Protein AF-A0A9E5GKM2-F1 (afdb_monomer_lite)

Sequence (71 aa):
VTVEDNGIGRQAAMKLASGDEGEKRSAATDILARRLAALSQETGKPHTVSTVDLDEGTMVTLVLPLHREWD

pLDDT: mean 78.79, std 12.15, range [39.97, 92.19]

Structure (mmCIF, N/CA/C/O backbone):
data_AF-A0A9E5GKM2-F1
#
_entry.id   AF-A0A9E5GKM2-F1
#
loop_
_atom_site.group_PDB
_atom_site.id
_atom_site.type_symbol
_atom_site.label_atom_id
_atom_site.label_alt_id
_atom_site.label_comp_id
_atom_site.label_asym_id
_atom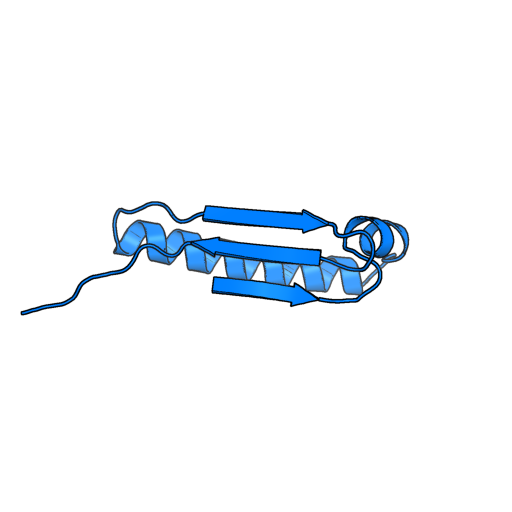_site.label_entity_id
_atom_site.label_seq_id
_atom_site.pdbx_PDB_ins_code
_atom_site.Cartn_x
_atom_site.Cartn_y
_atom_site.Cartn_z
_atom_site.occupancy
_atom_site.B_iso_or_equiv
_atom_site.auth_seq_id
_atom_site.auth_comp_id
_atom_site.auth_asym_id
_atom_site.auth_atom_id
_atom_site.pdbx_PDB_model_num
ATOM 1 N N . VAL A 1 1 ? -10.374 3.102 -0.495 1.00 86.25 1 VAL A N 1
ATOM 2 C CA . VAL A 1 1 ? -9.673 4.133 -1.293 1.00 86.25 1 VAL A CA 1
ATOM 3 C C . VAL A 1 1 ? -8.779 3.411 -2.276 1.00 86.25 1 VAL A C 1
ATOM 5 O O . VAL A 1 1 ? -8.097 2.485 -1.854 1.00 86.25 1 VAL A O 1
ATOM 8 N N . THR A 1 2 ? -8.800 3.805 -3.544 1.00 85.81 2 THR A N 1
ATOM 9 C CA . THR A 1 2 ? -7.936 3.232 -4.582 1.00 85.81 2 THR A CA 1
ATOM 10 C C . THR A 1 2 ? -7.174 4.367 -5.239 1.00 85.81 2 THR A C 1
ATOM 12 O O . THR A 1 2 ? -7.764 5.407 -5.526 1.00 85.81 2 THR A O 1
ATOM 15 N N . VAL A 1 3 ? -5.870 4.182 -5.413 1.00 87.62 3 VAL A N 1
ATOM 16 C CA . VAL A 1 3 ? -4.979 5.128 -6.085 1.00 87.62 3 VAL A CA 1
ATOM 17 C C . VAL A 1 3 ? -4.262 4.375 -7.189 1.00 87.62 3 VAL A C 1
ATOM 19 O O . VAL A 1 3 ? -3.740 3.288 -6.948 1.00 87.62 3 VAL A O 1
ATOM 22 N N . GLU A 1 4 ? -4.246 4.955 -8.379 1.00 88.44 4 GLU A N 1
ATOM 23 C CA . GLU A 1 4 ? -3.534 4.438 -9.539 1.00 88.44 4 GLU A CA 1
ATOM 24 C C . GLU A 1 4 ? -2.481 5.460 -9.961 1.00 88.44 4 GLU A C 1
ATOM 26 O O . GLU A 1 4 ? -2.740 6.664 -9.967 1.00 88.44 4 GLU A O 1
ATOM 31 N N . ASP A 1 5 ? -1.292 4.962 -10.267 1.00 85.75 5 ASP A N 1
ATOM 32 C CA . ASP A 1 5 ? -0.204 5.708 -10.882 1.00 85.75 5 ASP A CA 1
ATOM 33 C C . ASP A 1 5 ? 0.146 5.040 -12.211 1.00 85.75 5 ASP A C 1
ATOM 35 O O . ASP A 1 5 ? 0.162 3.812 -12.281 1.00 85.75 5 ASP A O 1
ATOM 39 N N . ASN A 1 6 ? 0.444 5.842 -13.232 1.00 85.19 6 ASN A N 1
ATOM 40 C CA . ASN A 1 6 ? 0.802 5.402 -14.584 1.00 85.19 6 ASN A CA 1
ATOM 41 C C . ASN A 1 6 ? 2.320 5.468 -14.842 1.00 85.19 6 ASN A C 1
ATOM 43 O O . ASN A 1 6 ? 2.761 5.584 -15.985 1.00 85.19 6 ASN A O 1
ATOM 47 N N . GLY A 1 7 ? 3.131 5.463 -13.781 1.00 79.25 7 GLY A N 1
ATOM 48 C CA . GLY A 1 7 ? 4.582 5.437 -13.879 1.00 79.25 7 GLY A CA 1
ATOM 49 C C . GLY A 1 7 ? 5.124 4.092 -14.369 1.00 79.25 7 GLY A C 1
ATOM 50 O O . GLY A 1 7 ? 4.413 3.212 -14.830 1.00 79.25 7 GLY A O 1
ATOM 51 N N . ILE A 1 8 ? 6.428 3.880 -14.216 1.00 76.38 8 ILE A N 1
ATOM 52 C CA . ILE A 1 8 ? 7.110 2.657 -14.684 1.00 76.38 8 ILE A CA 1
ATOM 53 C C . ILE A 1 8 ? 6.790 1.388 -13.863 1.00 76.38 8 ILE A C 1
ATOM 55 O O . ILE A 1 8 ? 7.333 0.321 -14.133 1.00 76.38 8 ILE A O 1
ATOM 59 N N . GLY A 1 9 ? 5.950 1.499 -12.832 1.00 71.06 9 GLY A N 1
ATOM 60 C CA . GLY A 1 9 ? 5.644 0.418 -11.896 1.00 71.06 9 GLY A CA 1
ATOM 61 C C . GLY A 1 9 ? 6.702 0.236 -10.806 1.00 71.06 9 GLY A C 1
ATOM 62 O O . GLY A 1 9 ? 7.873 0.611 -10.945 1.00 71.06 9 GLY A O 1
ATOM 63 N N . ARG A 1 10 ? 6.298 -0.333 -9.665 1.00 73.12 10 ARG A N 1
ATOM 64 C CA . ARG A 1 10 ? 7.139 -0.358 -8.459 1.00 73.12 10 ARG A CA 1
ATOM 65 C C . ARG A 1 10 ? 8.312 -1.316 -8.602 1.00 73.12 10 ARG A C 1
ATOM 67 O O . ARG A 1 10 ? 9.401 -0.999 -8.134 1.00 73.12 10 ARG A O 1
ATOM 74 N N . GLN A 1 11 ? 8.117 -2.451 -9.271 1.00 72.62 11 GLN A N 1
ATOM 75 C CA . GLN A 1 11 ? 9.190 -3.419 -9.530 1.00 72.62 11 GLN A CA 1
ATOM 76 C C . GLN A 1 11 ? 10.301 -2.834 -10.412 1.00 72.62 11 GLN A C 1
ATOM 78 O O . GLN A 1 11 ? 11.485 -2.997 -10.110 1.00 72.62 11 GLN A O 1
ATOM 83 N N . ALA A 1 12 ? 9.943 -2.116 -11.480 1.00 72.25 12 ALA A N 1
ATOM 84 C CA . ALA A 1 12 ? 10.926 -1.449 -12.330 1.00 72.25 12 ALA A CA 1
ATOM 85 C C . ALA A 1 12 ? 11.589 -0.279 -11.590 1.00 72.25 12 ALA A C 1
ATOM 87 O O . ALA A 1 12 ? 12.814 -0.150 -11.612 1.00 72.25 12 ALA A O 1
ATOM 88 N N . ALA A 1 13 ? 10.804 0.510 -10.847 1.00 73.31 13 ALA A N 1
ATOM 89 C CA . ALA A 1 13 ? 11.324 1.590 -10.017 1.00 73.31 13 ALA A CA 1
ATOM 90 C C . ALA A 1 13 ? 12.276 1.089 -8.920 1.00 73.31 13 ALA A C 1
ATOM 92 O O . ALA A 1 13 ? 13.247 1.767 -8.615 1.00 73.31 13 ALA A O 1
ATOM 93 N N . MET A 1 14 ? 12.048 -0.091 -8.335 1.00 71.19 14 MET A N 1
ATOM 94 C CA . MET A 1 14 ? 12.959 -0.704 -7.357 1.00 71.19 14 MET A CA 1
ATOM 95 C C . MET A 1 14 ? 14.303 -1.097 -7.972 1.00 71.19 14 MET A C 1
ATOM 97 O O . MET A 1 14 ? 15.328 -0.964 -7.315 1.00 71.19 14 MET A O 1
ATOM 101 N N . LYS A 1 15 ? 14.314 -1.553 -9.229 1.00 71.19 15 LYS A N 1
ATOM 102 C CA . LYS A 1 15 ? 15.554 -1.900 -9.941 1.00 71.19 15 LYS A CA 1
ATOM 103 C C . LYS A 1 15 ? 16.365 -0.669 -10.355 1.00 71.19 15 LYS A C 1
ATOM 105 O O . LYS A 1 15 ? 17.576 -0.776 -10.505 1.00 71.19 15 LYS A O 1
ATOM 110 N N . LEU A 1 16 ? 15.700 0.472 -10.550 1.00 65.00 16 LEU A N 1
ATOM 111 C CA . LEU A 1 16 ? 16.314 1.739 -10.965 1.00 65.00 16 LEU A CA 1
ATOM 112 C C . LEU A 1 16 ? 16.692 2.645 -9.784 1.00 65.00 16 LEU A C 1
ATOM 114 O O . LEU A 1 16 ? 17.614 3.451 -9.896 1.00 65.00 16 LEU A O 1
ATOM 118 N N . ALA A 1 17 ? 15.996 2.517 -8.654 1.00 62.16 17 ALA A N 1
ATOM 119 C CA . ALA A 1 17 ? 16.233 3.318 -7.461 1.00 62.16 17 ALA A CA 1
ATOM 120 C C . ALA A 1 17 ? 17.478 2.828 -6.704 1.00 62.16 17 ALA A C 1
ATOM 122 O O . ALA A 1 17 ? 17.393 2.099 -5.718 1.00 62.16 17 ALA A O 1
ATOM 123 N N . SER A 1 18 ? 18.648 3.268 -7.155 1.00 53.28 18 SER A N 1
ATOM 124 C CA . SER A 1 18 ? 19.892 3.234 -6.380 1.00 53.28 18 SER A CA 1
ATOM 125 C C . SER A 1 18 ? 20.040 4.552 -5.604 1.00 53.28 18 SER A C 1
ATOM 127 O O . SER A 1 18 ? 20.305 5.586 -6.211 1.00 53.28 18 SER A O 1
ATOM 129 N N . GLY A 1 19 ? 19.868 4.533 -4.273 1.00 65.00 19 GLY A N 1
ATOM 130 C CA . GLY A 1 19 ? 20.146 5.677 -3.382 1.00 65.00 19 GLY A CA 1
ATOM 131 C C . GLY A 1 19 ? 18.933 6.274 -2.642 1.00 65.00 19 GLY A C 1
ATOM 132 O O . GLY A 1 19 ? 18.025 5.553 -2.233 1.00 65.00 19 GLY A O 1
ATOM 133 N N . ASP A 1 20 ? 18.944 7.603 -2.467 1.00 57.94 20 ASP A N 1
ATOM 134 C CA . ASP A 1 20 ? 18.053 8.429 -1.616 1.00 57.94 20 ASP A CA 1
ATOM 135 C C . ASP A 1 20 ? 16.540 8.247 -1.888 1.00 57.94 20 ASP A C 1
ATOM 137 O O . ASP A 1 20 ? 15.718 8.280 -0.972 1.00 57.94 20 ASP A O 1
ATOM 141 N N . GLU A 1 21 ? 16.139 7.957 -3.132 1.00 59.34 21 GLU A N 1
ATOM 142 C CA . GLU A 1 21 ? 14.731 7.666 -3.449 1.00 59.34 21 GLU A CA 1
ATOM 143 C C . GLU A 1 21 ? 14.212 6.372 -2.801 1.00 59.34 21 GLU A C 1
ATOM 145 O O . GLU A 1 21 ? 13.038 6.290 -2.430 1.00 59.34 21 GLU A O 1
ATOM 150 N N . GLY A 1 22 ? 15.074 5.367 -2.623 1.00 61.72 22 GLY A N 1
ATOM 151 C CA . GLY A 1 22 ? 14.728 4.144 -1.898 1.00 61.72 22 GLY A CA 1
ATOM 152 C C . GLY A 1 22 ? 14.533 4.397 -0.399 1.00 61.72 22 GLY A C 1
ATOM 153 O O . GLY A 1 22 ? 13.604 3.856 0.208 1.00 61.72 22 GLY A O 1
ATOM 154 N N . GLU A 1 23 ? 15.351 5.274 0.186 1.00 60.44 23 GLU A N 1
ATOM 155 C CA . GLU A 1 23 ? 15.294 5.644 1.606 1.00 60.44 23 GLU A CA 1
ATOM 156 C C . GLU A 1 23 ? 14.044 6.482 1.921 1.00 60.44 23 GLU A C 1
ATOM 158 O O . GLU A 1 23 ? 13.272 6.148 2.823 1.00 60.44 23 GLU A O 1
ATOM 163 N N . LYS A 1 24 ? 13.751 7.502 1.104 1.00 62.00 24 LYS A N 1
ATOM 164 C CA . LYS A 1 24 ? 12.534 8.325 1.231 1.00 62.00 24 LYS A CA 1
ATOM 165 C C . LYS A 1 24 ? 11.252 7.507 1.068 1.00 62.00 24 LYS A C 1
ATOM 167 O O . LYS A 1 24 ? 10.291 7.704 1.816 1.00 62.00 24 LYS A O 1
ATOM 172 N N . ARG A 1 25 ? 11.234 6.557 0.124 1.00 65.56 25 ARG A N 1
ATOM 173 C CA . ARG A 1 25 ? 10.104 5.631 -0.071 1.00 65.56 25 ARG A CA 1
ATOM 174 C C . ARG A 1 25 ? 9.912 4.719 1.141 1.00 65.56 25 ARG A C 1
ATOM 176 O O . ARG A 1 25 ? 8.768 4.468 1.529 1.00 65.56 25 ARG A O 1
ATOM 183 N N . SER A 1 26 ? 11.005 4.280 1.763 1.00 72.25 26 SER A N 1
ATOM 184 C CA . SER A 1 26 ? 10.970 3.498 3.005 1.00 72.25 26 SER A CA 1
ATOM 185 C C . SER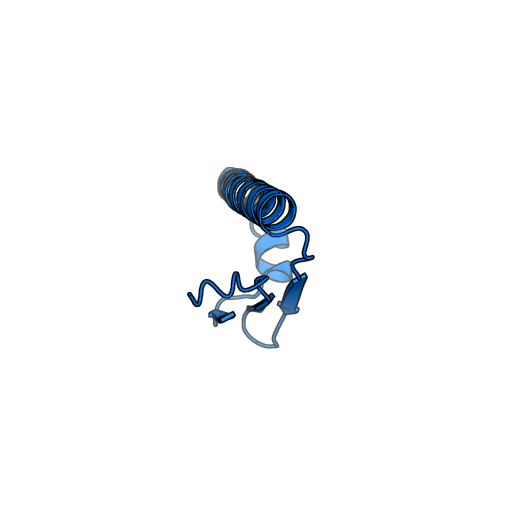 A 1 26 ? 10.350 4.308 4.147 1.00 72.25 26 SER A C 1
ATOM 187 O O . SER A 1 26 ? 9.391 3.852 4.761 1.00 72.25 26 SER A O 1
ATOM 189 N N . ALA A 1 27 ? 10.767 5.564 4.336 1.00 82.38 27 ALA A N 1
ATOM 190 C CA . ALA A 1 27 ? 10.210 6.432 5.376 1.00 82.38 27 ALA A CA 1
ATOM 191 C C . ALA A 1 27 ? 8.706 6.720 5.192 1.00 82.38 27 ALA A C 1
ATOM 193 O O . ALA A 1 27 ? 7.935 6.668 6.152 1.00 82.38 27 ALA A O 1
ATOM 194 N N . ALA A 1 28 ? 8.258 6.998 3.962 1.00 82.25 28 ALA A N 1
ATOM 195 C CA . ALA A 1 28 ? 6.838 7.221 3.680 1.00 82.25 28 ALA A CA 1
ATOM 196 C C . ALA A 1 28 ? 5.993 5.958 3.932 1.00 82.25 28 ALA A C 1
ATOM 198 O O . ALA A 1 28 ? 4.902 6.042 4.505 1.00 82.25 28 ALA A O 1
ATOM 199 N N . THR A 1 29 ? 6.518 4.790 3.550 1.00 84.94 29 THR A N 1
ATOM 200 C CA . THR A 1 29 ? 5.875 3.490 3.795 1.00 84.94 29 THR A CA 1
ATOM 201 C C . THR A 1 29 ? 5.781 3.201 5.294 1.00 84.94 29 THR A C 1
ATOM 203 O O . THR A 1 29 ? 4.7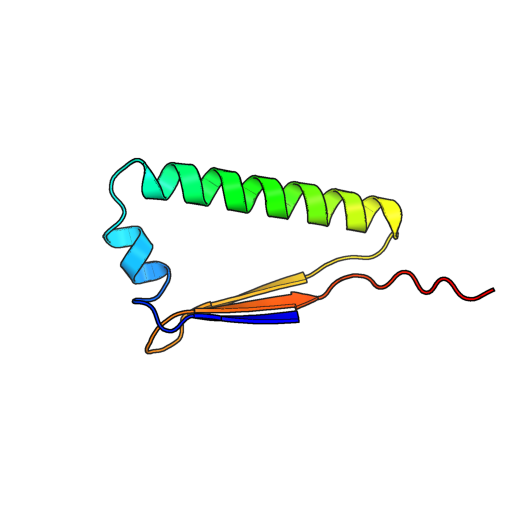18 2.805 5.773 1.00 84.94 29 THR A O 1
ATOM 206 N N . ASP A 1 30 ? 6.837 3.495 6.054 1.00 88.25 30 ASP A N 1
ATOM 207 C CA . ASP A 1 30 ? 6.862 3.339 7.511 1.00 88.25 30 ASP A CA 1
ATOM 208 C C . ASP A 1 30 ? 5.849 4.250 8.209 1.00 88.25 30 ASP A C 1
ATOM 210 O O . ASP A 1 30 ? 5.137 3.821 9.121 1.00 88.25 30 ASP A O 1
ATOM 214 N N . ILE A 1 31 ? 5.744 5.512 7.781 1.00 91.00 31 ILE A N 1
ATOM 215 C CA . ILE A 1 31 ? 4.752 6.454 8.319 1.00 91.00 31 ILE A CA 1
ATOM 216 C C . ILE A 1 31 ? 3.335 5.942 8.053 1.00 91.00 31 ILE A C 1
ATOM 218 O O . ILE A 1 31 ? 2.495 5.970 8.957 1.00 91.00 31 ILE A O 1
ATOM 222 N N . LEU A 1 32 ? 3.062 5.460 6.836 1.00 89.81 32 LEU A N 1
ATOM 223 C CA . LEU A 1 32 ? 1.762 4.892 6.489 1.00 89.81 32 LEU A CA 1
ATOM 224 C C . LEU A 1 32 ? 1.446 3.671 7.362 1.00 89.81 32 LEU A C 1
ATOM 226 O O . LEU A 1 32 ? 0.364 3.610 7.944 1.00 89.81 32 LEU A O 1
ATOM 230 N N . ALA A 1 33 ? 2.397 2.748 7.519 1.00 88.88 33 ALA A N 1
ATOM 231 C CA . ALA A 1 33 ? 2.233 1.561 8.354 1.00 88.88 33 ALA A CA 1
ATOM 232 C C . ALA A 1 33 ? 1.917 1.924 9.815 1.00 88.88 33 ALA A C 1
ATOM 234 O O . ALA A 1 33 ? 0.980 1.381 10.400 1.00 88.88 33 ALA A O 1
ATOM 235 N N . ARG A 1 34 ? 2.632 2.902 10.390 1.00 91.81 34 ARG A N 1
ATOM 236 C CA . ARG A 1 34 ? 2.382 3.387 11.759 1.00 91.81 34 ARG A CA 1
ATOM 237 C C . ARG A 1 34 ? 0.987 3.989 11.917 1.00 91.81 34 ARG A C 1
ATOM 239 O O . ARG A 1 34 ? 0.310 3.696 12.898 1.00 91.81 34 ARG A O 1
ATOM 246 N N . ARG A 1 35 ? 0.536 4.800 10.954 1.00 92.19 35 ARG A N 1
ATOM 247 C CA . ARG A 1 35 ? -0.808 5.408 10.983 1.00 92.19 35 ARG A CA 1
ATOM 248 C C . ARG A 1 35 ? -1.912 4.361 10.890 1.00 92.19 35 ARG A C 1
ATOM 250 O O . ARG A 1 35 ? -2.894 4.443 11.617 1.00 92.19 35 ARG A O 1
ATOM 257 N N . LEU A 1 36 ? -1.746 3.367 10.022 1.00 90.38 36 LEU A N 1
ATOM 258 C CA . LEU A 1 36 ? -2.719 2.287 9.876 1.00 90.38 36 LEU A CA 1
ATOM 259 C C . LEU A 1 36 ? -2.760 1.372 11.107 1.00 90.38 36 LEU A C 1
ATOM 261 O O . LEU A 1 36 ? -3.837 0.922 11.499 1.00 90.38 36 LEU A O 1
ATOM 265 N N . ALA A 1 37 ? -1.611 1.131 11.745 1.00 89.38 37 ALA A N 1
ATOM 266 C CA . ALA A 1 37 ? -1.540 0.410 13.012 1.00 89.38 37 ALA A CA 1
ATOM 267 C C . ALA A 1 37 ? -2.278 1.159 14.131 1.00 89.38 37 ALA A C 1
ATOM 269 O O . ALA A 1 37 ? -3.092 0.547 14.818 1.00 89.38 37 ALA A O 1
ATOM 270 N N . ALA A 1 38 ? -2.055 2.472 14.267 1.00 90.50 38 ALA A N 1
ATOM 271 C CA . ALA A 1 38 ? -2.770 3.308 15.234 1.00 90.50 38 ALA A CA 1
ATOM 272 C C . ALA A 1 38 ? -4.288 3.257 15.006 1.00 90.50 38 ALA A C 1
ATOM 274 O O . ALA A 1 38 ? -5.031 2.891 15.911 1.00 90.50 38 ALA A O 1
ATOM 275 N N . LEU A 1 39 ? -4.735 3.457 13.762 1.00 87.88 39 LEU A N 1
ATOM 276 C CA . LEU A 1 39 ? -6.155 3.390 13.413 1.00 87.88 39 LEU A CA 1
ATOM 277 C C . LEU A 1 39 ? -6.776 2.019 13.734 1.00 87.88 39 LEU A C 1
ATOM 279 O O . LEU A 1 39 ? -7.927 1.930 14.159 1.00 87.88 39 LEU A O 1
ATOM 283 N N . SER A 1 40 ? -6.026 0.933 13.533 1.00 87.69 40 SER A N 1
ATOM 284 C CA . SER A 1 40 ? -6.490 -0.415 13.872 1.00 87.69 40 SER A CA 1
ATOM 285 C C . SER A 1 40 ? -6.612 -0.624 15.383 1.00 87.69 40 SER A C 1
ATOM 287 O O . SER A 1 40 ? -7.577 -1.243 15.828 1.00 87.69 40 SER A O 1
ATOM 289 N N . GLN A 1 41 ? -5.682 -0.074 16.171 1.00 89.44 41 GLN A N 1
ATOM 290 C CA . GLN A 1 41 ? -5.754 -0.089 17.635 1.00 89.44 41 GLN A CA 1
ATOM 291 C C . GLN A 1 41 ? -6.931 0.742 18.159 1.00 89.44 41 GLN A C 1
ATOM 293 O O . GLN A 1 41 ? -7.645 0.276 19.040 1.00 89.44 41 GLN A O 1
ATOM 298 N N . GLU A 1 42 ? -7.165 1.928 17.594 1.00 89.00 42 GLU A N 1
ATOM 299 C CA . GLU A 1 42 ? -8.267 2.816 17.989 1.00 89.00 42 GLU A CA 1
ATOM 300 C C . GLU A 1 42 ? -9.639 2.211 17.661 1.00 89.00 42 GLU A C 1
ATOM 302 O O . GLU A 1 42 ? -10.547 2.226 18.486 1.00 89.00 42 GLU A O 1
ATOM 307 N N . THR A 1 43 ? -9.788 1.628 16.468 1.00 86.50 43 THR A N 1
ATOM 308 C CA . THR A 1 43 ? -11.076 1.084 15.998 1.00 86.50 43 THR A CA 1
ATOM 309 C C . THR A 1 43 ? -11.336 -0.361 16.430 1.00 86.50 43 THR A C 1
ATOM 311 O O . THR A 1 43 ? -12.454 -0.856 16.262 1.00 86.50 43 THR A O 1
ATOM 314 N N . GLY A 1 44 ? -10.306 -1.078 16.893 1.00 87.75 44 GLY A N 1
ATOM 315 C CA . GLY A 1 44 ? -10.344 -2.524 17.139 1.00 87.75 44 GLY A CA 1
ATOM 316 C C . GLY A 1 44 ? -10.580 -3.371 15.881 1.00 87.75 44 GLY A C 1
ATOM 317 O O . GLY A 1 44 ? -10.905 -4.555 15.984 1.00 87.75 44 GLY A O 1
ATOM 318 N N . LYS A 1 45 ? -10.467 -2.782 14.684 1.00 86.12 45 LYS A N 1
ATOM 319 C CA . LYS A 1 45 ? -10.779 -3.426 13.402 1.00 86.12 45 LYS A CA 1
ATOM 320 C C . LYS A 1 45 ? -9.545 -3.465 12.498 1.00 86.12 45 LYS A C 1
ATOM 322 O O . LYS A 1 45 ? -8.726 -2.543 12.529 1.00 86.12 45 LYS A O 1
ATOM 327 N N . PRO A 1 46 ? -9.394 -4.506 11.665 1.00 86.38 46 PRO A N 1
ATOM 328 C CA . PRO A 1 46 ? -8.264 -4.604 10.754 1.00 86.38 46 PRO A CA 1
ATOM 329 C C . PRO A 1 46 ? -8.380 -3.591 9.607 1.00 86.38 46 PRO A C 1
ATOM 331 O O . PRO A 1 46 ? -9.476 -3.243 9.166 1.00 86.38 46 PRO A O 1
ATOM 334 N N . HIS A 1 47 ? -7.230 -3.159 9.094 1.00 87.94 47 HIS A N 1
ATOM 335 C CA . HIS A 1 47 ? -7.110 -2.483 7.803 1.00 87.94 47 HIS A CA 1
ATOM 336 C C . HIS A 1 47 ? -6.510 -3.449 6.775 1.00 87.94 47 HIS A C 1
ATOM 338 O O . HIS A 1 47 ? -5.902 -4.460 7.128 1.00 87.94 47 HIS A O 1
ATOM 344 N N . THR A 1 48 ? -6.647 -3.141 5.488 1.00 88.44 48 THR A N 1
ATOM 345 C CA . THR A 1 48 ? -5.984 -3.912 4.428 1.00 88.44 48 THR A CA 1
ATOM 346 C C . THR A 1 48 ? -5.357 -2.972 3.421 1.00 88.44 48 THR A C 1
ATOM 348 O O . THR A 1 48 ? -6.012 -2.051 2.936 1.00 88.44 48 THR A O 1
ATOM 351 N N . VAL A 1 49 ? -4.089 -3.222 3.103 1.00 89.06 49 VAL A N 1
ATOM 352 C CA . VAL A 1 49 ? -3.377 -2.586 1.997 1.00 89.06 49 VAL A CA 1
ATOM 353 C C . VAL A 1 49 ? -3.071 -3.674 0.987 1.00 89.06 49 VAL A C 1
ATOM 355 O O . VAL A 1 49 ? -2.422 -4.661 1.324 1.00 89.06 49 VAL A O 1
ATOM 358 N N . SER A 1 50 ? -3.532 -3.500 -0.243 1.00 88.00 50 SER A N 1
ATOM 359 C CA . SER A 1 50 ? -3.130 -4.339 -1.363 1.00 88.00 50 SER A CA 1
ATOM 360 C C . SER A 1 50 ? -2.536 -3.485 -2.464 1.00 88.00 50 SER A C 1
ATOM 362 O O . SER A 1 50 ? -2.737 -2.272 -2.558 1.00 88.00 50 SER A O 1
ATOM 364 N N . THR A 1 51 ? -1.707 -4.125 -3.264 1.00 86.19 51 THR A N 1
ATOM 365 C CA . THR A 1 51 ? -0.912 -3.472 -4.281 1.00 86.19 51 THR A CA 1
ATOM 366 C C . THR A 1 51 ? -0.846 -4.389 -5.482 1.00 86.19 51 THR A C 1
ATOM 368 O O . THR A 1 51 ? -0.595 -5.582 -5.330 1.00 86.19 51 THR A O 1
ATOM 371 N N . VAL A 1 52 ? -1.068 -3.815 -6.657 1.00 85.81 52 VAL A N 1
ATOM 372 C CA . VAL A 1 52 ? -1.020 -4.506 -7.939 1.00 85.81 52 VAL A CA 1
ATOM 373 C C . VAL A 1 52 ? -0.110 -3.694 -8.851 1.00 85.81 52 VAL A C 1
ATOM 375 O O . VAL A 1 52 ? -0.359 -2.509 -9.071 1.00 85.81 52 VAL A O 1
ATOM 378 N N . ASP A 1 53 ? 0.971 -4.303 -9.331 1.00 81.38 53 ASP A N 1
ATOM 379 C CA . ASP A 1 53 ? 1.736 -3.746 -10.446 1.00 81.38 53 ASP A CA 1
ATOM 380 C C . ASP A 1 53 ? 0.905 -3.941 -11.724 1.00 81.38 53 ASP A C 1
ATOM 382 O O . ASP A 1 53 ? 0.391 -5.033 -11.974 1.00 81.38 53 ASP A O 1
ATOM 386 N N . LEU A 1 54 ? 0.716 -2.863 -12.480 1.00 82.31 54 LEU A N 1
ATOM 387 C CA . LEU A 1 54 ? 0.009 -2.877 -13.760 1.00 82.31 54 LEU A CA 1
ATOM 388 C C . LEU A 1 54 ? 1.030 -3.013 -14.899 1.00 82.31 54 LEU A C 1
ATOM 390 O O . LEU A 1 54 ? 2.230 -2.855 -14.667 1.00 82.31 54 LEU A O 1
ATOM 394 N N . ASP A 1 55 ? 0.556 -3.270 -16.124 1.00 79.12 55 ASP A N 1
ATOM 395 C CA . ASP A 1 55 ? 1.420 -3.244 -17.317 1.00 79.12 55 ASP A CA 1
ATOM 396 C C . ASP A 1 55 ? 2.152 -1.896 -17.435 1.00 79.12 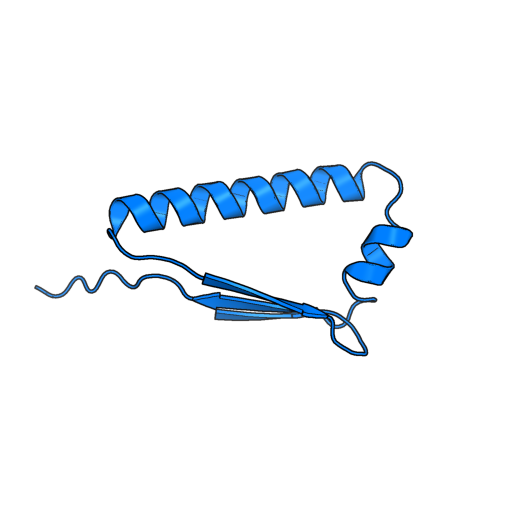55 ASP A C 1
ATOM 398 O O . ASP A 1 55 ? 3.347 -1.855 -17.727 1.00 79.12 55 ASP A O 1
ATOM 402 N N . GLU A 1 56 ? 1.454 -0.805 -17.107 1.00 81.56 56 GLU A N 1
ATOM 403 C CA . GLU A 1 56 ? 2.025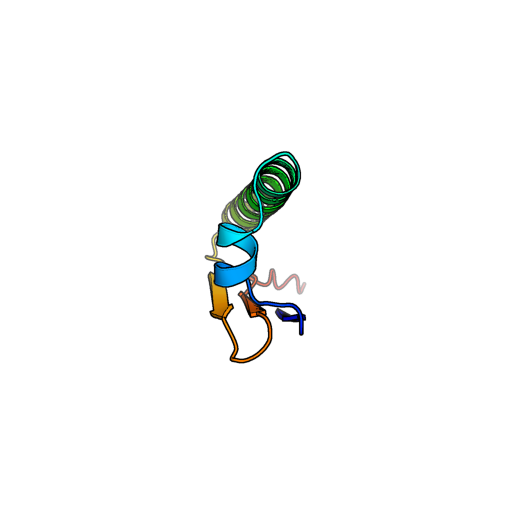 0.523 -16.902 1.00 81.56 56 GLU A CA 1
ATOM 404 C C . GLU A 1 56 ? 1.593 1.043 -15.527 1.00 81.56 56 GLU A C 1
ATOM 406 O O . GLU A 1 56 ? 0.443 1.429 -15.315 1.00 81.56 56 GLU A O 1
ATOM 411 N N . GLY A 1 57 ? 2.522 1.024 -14.570 1.00 84.38 57 GLY A N 1
ATOM 412 C CA . GLY A 1 57 ? 2.340 1.682 -13.283 1.00 84.38 57 GLY A CA 1
ATOM 413 C C . GLY A 1 57 ? 1.914 0.773 -12.140 1.00 84.38 57 GLY A C 1
ATOM 414 O O . GLY A 1 57 ? 2.403 -0.347 -11.967 1.00 84.38 57 GLY A O 1
ATOM 415 N N . THR A 1 58 ? 1.114 1.308 -11.226 1.00 86.50 58 THR A N 1
ATOM 416 C CA . THR A 1 58 ? 0.808 0.650 -9.956 1.00 86.50 58 THR A CA 1
ATOM 417 C C . THR A 1 58 ? -0.532 1.105 -9.406 1.00 86.50 58 THR A C 1
ATOM 419 O O . THR A 1 58 ? -0.767 2.293 -9.204 1.00 86.50 58 THR A O 1
ATOM 422 N N . MET A 1 59 ? -1.360 0.137 -9.029 1.00 86.88 59 MET A N 1
ATOM 423 C CA . MET A 1 59 ? -2.577 0.360 -8.265 1.00 86.88 59 MET A CA 1
ATOM 424 C C . MET A 1 59 ? -2.359 -0.002 -6.793 1.00 86.88 59 MET A C 1
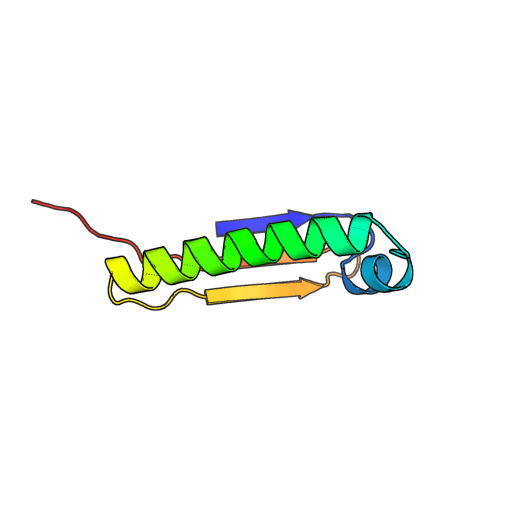ATOM 426 O O . MET A 1 59 ? -1.862 -1.079 -6.457 1.00 86.88 59 MET A O 1
ATOM 430 N N . VAL A 1 60 ? -2.772 0.885 -5.891 1.00 87.88 60 VAL A N 1
ATOM 431 C CA . VAL A 1 60 ? -2.788 0.667 -4.442 1.00 87.88 60 VAL A CA 1
ATOM 432 C C . VAL A 1 60 ? -4.220 0.771 -3.946 1.00 87.88 60 VAL A C 1
ATOM 434 O O . VAL A 1 60 ? -4.893 1.780 -4.149 1.00 87.88 60 VAL A O 1
ATOM 437 N N . THR A 1 61 ? -4.681 -0.267 -3.255 1.00 88.94 61 THR A N 1
ATOM 438 C CA . THR A 1 61 ? -5.998 -0.286 -2.619 1.00 88.94 61 THR A CA 1
ATOM 439 C C . THR A 1 61 ? -5.837 -0.306 -1.107 1.00 88.94 61 THR A C 1
ATOM 441 O O . THR A 1 61 ? -5.128 -1.140 -0.550 1.00 88.94 61 THR A O 1
ATOM 444 N N . LEU A 1 62 ? -6.525 0.617 -0.442 1.00 90.06 62 LEU A N 1
ATOM 445 C CA . LEU A 1 62 ? -6.569 0.751 1.007 1.00 90.06 62 LEU A CA 1
ATOM 446 C C . LEU A 1 62 ? -8.011 0.611 1.501 1.00 90.06 62 LEU A C 1
ATOM 448 O O . LEU A 1 62 ? -8.886 1.416 1.155 1.00 90.06 62 LEU A O 1
ATOM 452 N N . VAL A 1 63 ? -8.243 -0.389 2.345 1.00 88.25 63 VAL A N 1
ATOM 453 C CA . VAL A 1 63 ? -9.495 -0.598 3.076 1.00 88.25 63 VAL A CA 1
ATOM 454 C C . VAL A 1 63 ? -9.281 -0.142 4.512 1.00 88.25 63 VAL A C 1
ATOM 456 O O . VAL A 1 63 ? -8.482 -0.726 5.247 1.00 88.25 63 VAL A O 1
ATOM 459 N N . LEU A 1 64 ? -9.980 0.928 4.887 1.00 86.81 64 LEU A N 1
ATOM 460 C CA . LEU A 1 64 ? -9.914 1.509 6.221 1.00 86.81 64 LEU A CA 1
ATOM 461 C C . LEU A 1 64 ? -11.049 0.966 7.093 1.00 86.81 64 LEU A C 1
ATOM 463 O O . LEU A 1 64 ? -12.187 0.880 6.619 1.00 86.81 64 LEU A O 1
ATOM 467 N N . PRO A 1 65 ? -10.782 0.654 8.368 1.00 78.69 65 PRO A N 1
ATOM 468 C CA . PRO A 1 65 ? -11.842 0.399 9.320 1.00 78.69 65 PRO A CA 1
ATOM 469 C C . PRO A 1 65 ? -12.608 1.701 9.569 1.00 78.69 65 PRO A C 1
ATOM 471 O O . PRO A 1 65 ? -12.078 2.659 10.125 1.00 78.69 65 PRO A O 1
ATOM 474 N N . LEU A 1 66 ? -13.865 1.754 9.133 1.00 73.06 66 LEU A N 1
ATOM 475 C CA . LEU A 1 66 ? -14.725 2.898 9.415 1.00 73.06 66 LEU A CA 1
ATOM 476 C C . LEU A 1 66 ? -15.148 2.858 10.891 1.00 73.06 66 LEU A C 1
ATOM 478 O O . LEU A 1 66 ? -15.780 1.890 11.348 1.00 73.06 66 LEU A O 1
ATOM 482 N N . HIS A 1 67 ? -14.830 3.925 11.624 1.00 61.75 67 HIS A N 1
ATOM 483 C CA . HIS A 1 67 ? -15.574 4.292 12.821 1.00 61.75 67 HIS A CA 1
ATOM 484 C C . HIS A 1 67 ? -16.935 4.799 12.338 1.00 61.75 67 HIS A C 1
ATOM 486 O O . HIS A 1 67 ? -17.027 5.832 11.682 1.00 61.75 67 HIS A O 1
ATOM 492 N N . ARG A 1 68 ? -18.005 4.038 12.583 1.00 54.59 68 ARG A N 1
ATOM 493 C CA . ARG A 1 68 ? -19.337 4.644 12.590 1.00 54.59 68 ARG A CA 1
ATOM 494 C C . ARG A 1 68 ? -19.457 5.336 13.938 1.00 54.59 68 ARG A C 1
ATOM 496 O O . ARG A 1 68 ? -19.659 4.656 14.936 1.00 54.59 68 ARG A O 1
ATOM 503 N N . GLU A 1 69 ? -19.286 6.647 13.955 1.00 55.25 69 GLU A N 1
ATOM 504 C CA . GLU A 1 69 ? -19.860 7.486 15.000 1.00 55.25 69 GLU A CA 1
ATOM 505 C C . GLU A 1 69 ? -21.241 7.910 14.494 1.00 55.25 69 GLU A C 1
ATOM 507 O O . GLU A 1 69 ? -21.366 8.757 13.613 1.00 55.25 69 GLU A O 1
ATOM 512 N N . TRP A 1 70 ? -22.276 7.234 14.983 1.00 54.88 70 TRP A N 1
ATOM 513 C CA . TRP A 1 70 ? -23.628 7.776 15.014 1.00 54.88 70 TRP A CA 1
ATOM 514 C C . TRP A 1 70 ? -24.166 7.526 16.414 1.00 54.88 70 TRP A C 1
ATOM 516 O O . TRP A 1 70 ? -24.519 6.391 16.723 1.00 54.88 70 TRP A O 1
ATOM 526 N N . ASP A 1 71 ? -24.177 8.584 17.219 1.00 39.97 71 ASP A N 1
ATOM 527 C CA . ASP A 1 71 ? -25.306 8.963 18.073 1.00 39.97 71 ASP A CA 1
ATOM 528 C C . ASP A 1 71 ? -25.348 10.499 18.148 1.00 39.97 71 ASP A C 1
ATOM 530 O O . ASP A 1 71 ? -24.284 11.099 18.432 1.00 39.97 71 ASP A O 1
#

Secondary structure (DSSP, 8-state):
-EEEE-SS-HHHHHHH--SHHHHHHHHHHHHHHHHHHHHHHHHSS--EEEEEE-SSSEEEEEE--------

Foldseek 3Di:
DKDWDQAQADVVVVVVDDDDVVVVVVVVVVVVVVVQVVQCVVLVHHKDWDKDTDPGTIMIDIGGDDDPDDD

Radius of gyration: 15.03 Å; chains: 1; bounding box: 46×14×35 Å